Protein AF-A0A8S3JYE4-F1 (afdb_monomer)

Nearest PDB structures (foldse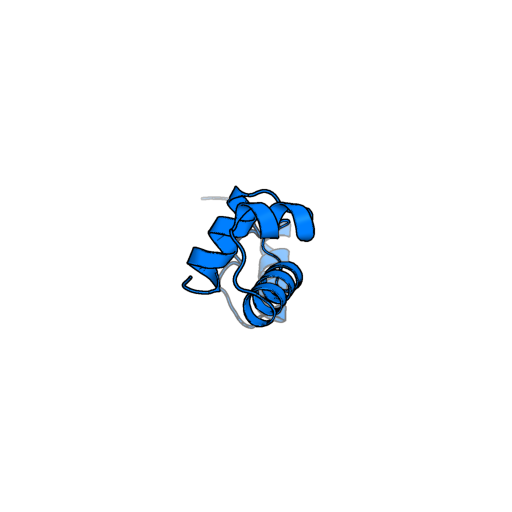ek):
  5yi3-assembly1_A  TM=5.230E-01  e=6.812E-01  Lactococcus lactis subsp. lactis Il1403
  2llk-assembly1_A  TM=7.142E-01  e=2.809E+00  Homo sapiens
  5yi2-assembly2_E  TM=4.299E-01  e=5.324E-01  Lactococcus lactis subsp. lactis Il1403

Mean predicted aligned error: 8.94 Å

Organism: NCBI:txid392030

Secondary structure (DSSP, 8-state):
-----HHHHHHHHHHHHHHS--SPPPPP-S--SSS-HHHHHHHHHHHHH----HHHHHHHTT--HHHHHHIIIIIS--

Radius of gyration: 20.4 Å; Cα contacts (8 Å, |Δi|>4): 49; chains: 1; bounding box: 37×27×50 Å

Foldseek 3Di:
DDDDDPVNVVVQVVVCVVPVDSDDDDDDDDDDDLDDPVNLVLLVVVCVVDPDDLVVSCVVSVHDSVSSVCSCVVVVVD

Sequence (78 aa):
NGILSLATVKRWCGMIDETGSINLRYSPGRPRTARTKGAINKVKKKLQENKVSSRKLALELDISRTSAQRILRDDLGC

Structure (mmCIF, N/CA/C/O backbone):
data_AF-A0A8S3JYE4-F1
#
_entry.id   AF-A0A8S3JYE4-F1
#
loop_
_atom_site.group_PDB
_atom_site.id
_atom_site.type_symbol
_atom_site.label_atom_id
_atom_site.label_alt_id
_atom_site.label_comp_id
_atom_site.label_asym_id
_atom_site.label_entity_id
_atom_site.label_seq_id
_atom_site.pdbx_PDB_ins_code
_atom_site.Cartn_x
_atom_site.Cartn_y
_atom_site.Cartn_z
_atom_site.occupancy
_atom_site.B_iso_or_equiv
_atom_site.auth_seq_id
_atom_site.auth_comp_id
_atom_site.auth_asym_id
_atom_site.auth_atom_id
_atom_site.pdbx_PDB_model_num
ATOM 1 N N . ASN A 1 1 ? 17.716 22.102 -30.645 1.00 47.44 1 ASN A N 1
ATOM 2 C CA . ASN A 1 1 ? 17.902 20.751 -31.220 1.00 47.44 1 ASN A CA 1
ATOM 3 C C . ASN A 1 1 ? 18.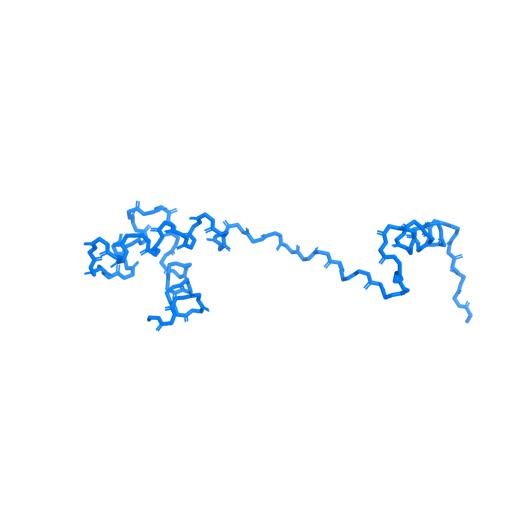521 19.841 -30.175 1.00 47.44 1 ASN A C 1
ATOM 5 O O . ASN A 1 1 ? 19.735 19.817 -30.035 1.00 47.44 1 ASN A O 1
ATOM 9 N N . GLY A 1 2 ? 17.689 19.191 -29.358 1.00 64.50 2 GLY A N 1
ATOM 10 C CA . GLY A 1 2 ? 18.168 18.281 -28.316 1.00 64.50 2 GLY A CA 1
ATOM 11 C C . GLY A 1 2 ? 18.594 16.957 -28.937 1.00 64.50 2 GLY A C 1
ATOM 12 O O . GLY A 1 2 ? 17.787 16.303 -29.592 1.00 64.50 2 GLY A O 1
ATOM 13 N N . ILE A 1 3 ? 19.856 16.576 -28.756 1.00 81.56 3 ILE A N 1
ATOM 14 C CA . ILE A 1 3 ? 20.353 15.264 -29.171 1.00 81.56 3 ILE A CA 1
ATOM 15 C C . ILE A 1 3 ? 19.735 14.225 -28.228 1.00 81.56 3 ILE A C 1
ATOM 17 O O . ILE A 1 3 ? 19.995 14.234 -27.025 1.00 81.56 3 ILE A O 1
ATOM 21 N N . LEU A 1 4 ? 18.890 13.345 -28.765 1.00 84.56 4 LEU A N 1
ATOM 22 C CA . LEU A 1 4 ? 18.383 12.187 -28.032 1.00 84.56 4 LEU A CA 1
ATOM 23 C C . LEU A 1 4 ? 19.462 11.103 -28.016 1.00 84.56 4 LEU A C 1
ATOM 25 O O . LEU A 1 4 ? 20.033 10.768 -29.052 1.00 84.56 4 LEU A O 1
ATOM 29 N N . SER A 1 5 ? 19.747 10.541 -26.842 1.00 91.88 5 SER A N 1
ATOM 30 C CA . SER A 1 5 ? 20.700 9.436 -26.741 1.00 91.88 5 SER A CA 1
ATOM 31 C C . SER A 1 5 ? 20.098 8.142 -27.301 1.00 91.88 5 SER A C 1
ATOM 33 O O . SER A 1 5 ? 18.894 7.897 -27.187 1.00 91.88 5 SER A O 1
ATOM 35 N N . LEU A 1 6 ? 20.948 7.260 -27.838 1.00 92.19 6 LEU A N 1
ATOM 36 C CA . LE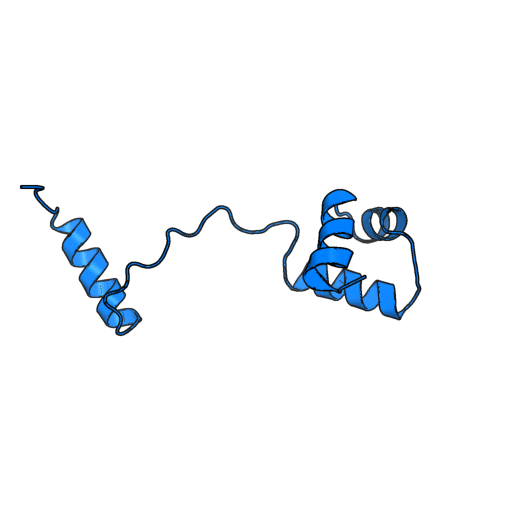U A 1 6 ? 20.537 5.920 -28.281 1.00 92.19 6 LEU A CA 1
ATOM 37 C C . LEU A 1 6 ? 19.855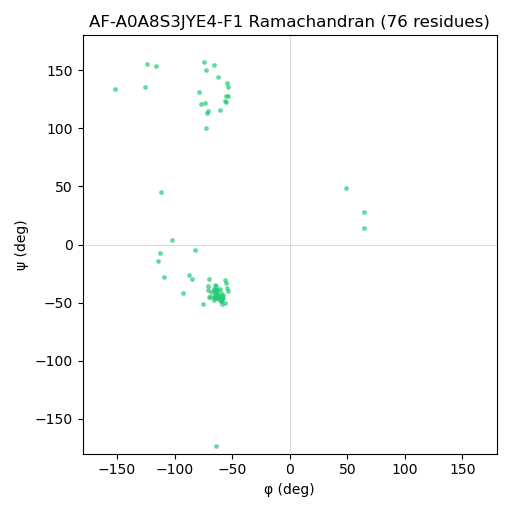 5.126 -27.151 1.00 92.19 6 LEU A C 1
ATOM 39 O O . LEU A 1 6 ? 18.938 4.348 -27.401 1.00 92.19 6 LEU A O 1
ATOM 43 N N . ALA A 1 7 ? 20.272 5.345 -25.900 1.00 90.12 7 ALA A N 1
ATOM 44 C CA . ALA A 1 7 ? 19.660 4.729 -24.725 1.00 90.12 7 ALA A CA 1
ATOM 45 C C . ALA A 1 7 ? 18.204 5.181 -24.522 1.00 90.12 7 ALA A C 1
ATOM 47 O O . ALA A 1 7 ? 17.343 4.353 -24.223 1.00 90.12 7 ALA A O 1
ATOM 48 N N . THR A 1 8 ? 17.911 6.468 -24.732 1.00 88.75 8 THR A N 1
ATOM 49 C CA . THR A 1 8 ? 16.541 6.994 -24.673 1.00 88.75 8 THR A CA 1
ATOM 50 C C . THR A 1 8 ? 15.669 6.369 -25.758 1.00 88.75 8 THR A C 1
ATOM 52 O O . THR A 1 8 ? 14.574 5.904 -25.450 1.00 88.75 8 THR A O 1
ATOM 55 N N . VAL A 1 9 ? 16.180 6.273 -26.991 1.00 91.19 9 VAL A N 1
ATOM 56 C CA . VAL A 1 9 ? 15.461 5.646 -28.115 1.00 91.19 9 VAL A CA 1
ATOM 57 C C . VAL A 1 9 ? 15.139 4.180 -27.811 1.00 91.19 9 VAL A C 1
ATOM 59 O O . VAL A 1 9 ? 13.983 3.777 -27.899 1.00 91.19 9 VAL A O 1
ATOM 62 N N . LYS A 1 10 ? 16.124 3.397 -27.350 1.00 93.12 10 LYS A N 1
ATOM 63 C CA . LYS A 1 10 ? 15.921 1.985 -26.977 1.00 93.12 10 LYS A CA 1
ATOM 64 C C . LYS A 1 10 ? 14.889 1.814 -25.861 1.00 93.12 10 LYS A C 1
ATOM 66 O O . LYS A 1 10 ? 14.054 0.917 -25.933 1.00 93.12 10 LYS A O 1
ATOM 71 N N . ARG A 1 11 ? 14.919 2.683 -24.845 1.00 88.06 11 ARG A N 1
ATOM 72 C CA . ARG A 1 11 ? 13.947 2.661 -23.743 1.00 88.06 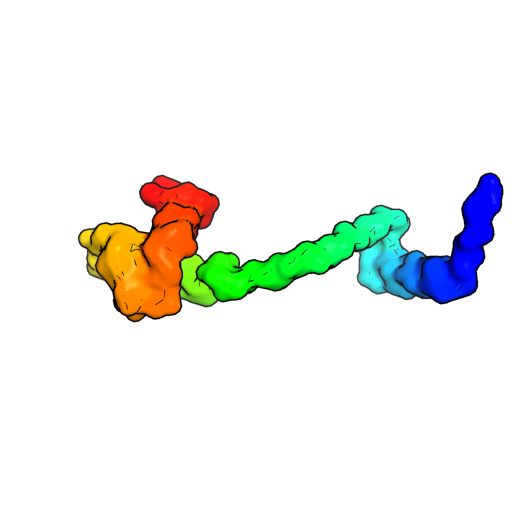11 ARG A CA 1
ATOM 73 C C . ARG A 1 11 ? 12.525 2.942 -24.231 1.00 88.06 11 ARG A C 1
ATOM 75 O O . ARG A 1 11 ? 11.588 2.338 -23.720 1.00 88.06 11 ARG A O 1
ATOM 82 N N . TRP A 1 12 ? 12.356 3.859 -25.183 1.00 90.25 12 TRP A N 1
ATOM 83 C CA . TRP A 1 12 ? 11.046 4.164 -25.757 1.00 90.25 12 TRP A CA 1
ATOM 84 C C . TRP A 1 12 ? 10.518 3.016 -26.612 1.00 90.25 12 TRP A C 1
ATOM 86 O O . TRP A 1 12 ? 9.377 2.624 -26.402 1.00 90.25 12 TRP A O 1
ATOM 96 N N . CYS A 1 13 ? 11.344 2.427 -27.485 1.00 92.44 13 CYS A N 1
ATOM 97 C CA . CYS A 1 13 ? 10.953 1.245 -28.261 1.00 92.44 13 CYS A CA 1
ATOM 98 C C . CYS A 1 13 ? 10.494 0.101 -27.348 1.00 92.44 13 CYS A C 1
ATOM 100 O O . CYS A 1 13 ? 9.376 -0.371 -27.500 1.00 92.44 13 CYS A O 1
ATOM 102 N N . GLY A 1 14 ? 11.281 -0.254 -26.324 1.00 91.12 14 GLY A N 1
ATOM 103 C CA . GLY A 1 14 ? 10.891 -1.317 -25.390 1.00 91.12 14 GLY A CA 1
ATOM 104 C C . GLY A 1 14 ? 9.589 -1.019 -24.638 1.00 91.12 14 GLY A C 1
ATOM 105 O O . GLY A 1 14 ? 8.757 -1.899 -24.458 1.00 91.12 14 GLY A O 1
ATOM 106 N N . MET A 1 15 ? 9.357 0.237 -24.244 1.00 90.06 15 MET A N 1
ATOM 107 C CA . MET A 1 15 ? 8.094 0.627 -23.608 1.00 90.06 15 MET A CA 1
ATOM 108 C C . MET A 1 15 ? 6.897 0.492 -24.561 1.00 90.06 15 MET A C 1
ATOM 110 O O . MET A 1 15 ? 5.831 0.047 -24.131 1.00 90.06 15 MET A O 1
ATOM 114 N N . ILE A 1 16 ? 7.064 0.889 -25.825 1.00 92.25 16 ILE A N 1
ATOM 115 C CA . ILE A 1 16 ? 6.027 0.777 -26.854 1.00 92.25 16 ILE A CA 1
ATOM 116 C C . ILE A 1 16 ? 5.727 -0.698 -27.115 1.00 92.25 16 ILE A C 1
ATOM 118 O O . ILE A 1 16 ? 4.558 -1.065 -27.109 1.00 92.25 16 ILE A O 1
ATOM 122 N N . ASP A 1 17 ? 6.747 -1.546 -27.239 1.00 93.19 17 ASP A N 1
ATOM 123 C CA . ASP A 1 17 ? 6.569 -2.985 -27.454 1.00 93.19 17 ASP A CA 1
ATOM 124 C C . ASP A 1 17 ? 5.850 -3.655 -26.268 1.00 93.19 17 ASP A C 1
ATOM 126 O O . ASP A 1 17 ? 4.968 -4.488 -26.460 1.00 93.19 17 ASP A O 1
ATOM 130 N N . GLU A 1 18 ? 6.164 -3.255 -25.030 1.00 90.00 18 GLU A N 1
ATOM 131 C CA . GLU A 1 18 ? 5.512 -3.781 -23.822 1.00 90.00 18 GLU A CA 1
ATOM 132 C C . GLU A 1 18 ? 4.059 -3.318 -23.642 1.00 90.00 18 GLU A C 1
ATOM 134 O O . GLU A 1 18 ? 3.250 -4.037 -23.055 1.00 90.00 18 GLU A O 1
ATOM 139 N N . THR A 1 19 ? 3.738 -2.076 -24.020 1.00 88.50 19 THR A N 1
ATOM 140 C CA . THR A 1 19 ? 2.456 -1.432 -23.657 1.00 88.50 19 THR A CA 1
ATOM 141 C C . THR A 1 19 ? 1.534 -1.137 -24.829 1.00 88.50 19 THR A C 1
ATOM 143 O O . THR A 1 19 ? 0.375 -0.795 -24.602 1.00 88.50 19 THR A O 1
ATOM 146 N N . GLY A 1 20 ? 2.039 -1.199 -26.061 1.00 90.00 20 GLY A N 1
ATOM 147 C CA . GLY A 1 20 ? 1.357 -0.719 -27.263 1.00 90.00 20 GLY A CA 1
ATOM 148 C C . GLY A 1 20 ? 1.121 0.796 -27.286 1.00 90.00 20 GLY A C 1
ATOM 149 O O . GLY A 1 20 ? 0.303 1.271 -28.068 1.00 90.00 20 GLY A O 1
ATOM 150 N N .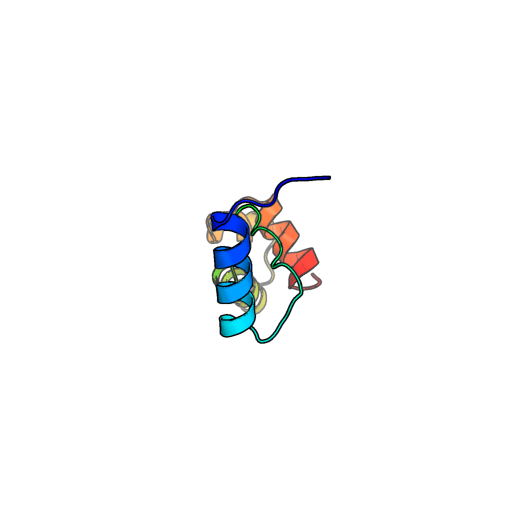 SER A 1 21 ? 1.778 1.568 -26.413 1.00 86.75 21 SER A N 1
ATOM 151 C CA . SER A 1 21 ? 1.489 2.989 -26.197 1.00 86.75 21 SER A CA 1
ATOM 152 C C . SER A 1 21 ? 2.736 3.850 -26.354 1.00 86.75 21 SER A C 1
ATOM 154 O O . SER A 1 21 ? 3.790 3.551 -25.801 1.00 86.75 21 SER A O 1
ATOM 156 N N . ILE A 1 22 ? 2.589 4.976 -27.057 1.00 88.00 22 ILE A N 1
ATOM 157 C CA . ILE A 1 22 ? 3.623 6.019 -27.180 1.00 88.00 22 ILE A CA 1
ATOM 158 C C . ILE A 1 22 ? 3.642 6.981 -25.984 1.00 88.00 22 ILE A C 1
ATOM 160 O O . ILE A 1 22 ? 4.490 7.870 -25.904 1.00 88.00 22 ILE A O 1
ATOM 164 N N . ASN A 1 23 ? 2.696 6.831 -25.053 1.00 86.00 23 ASN A N 1
ATOM 165 C CA . ASN A 1 23 ? 2.646 7.662 -23.862 1.00 86.00 23 ASN A CA 1
ATOM 166 C C . ASN A 1 23 ? 3.765 7.253 -22.907 1.00 86.00 23 ASN A C 1
ATOM 168 O O . ASN A 1 23 ? 3.801 6.116 -22.434 1.00 86.00 23 ASN A O 1
ATOM 172 N N . LEU A 1 24 ? 4.642 8.202 -22.575 1.00 75.50 24 LEU A N 1
ATOM 173 C CA . LEU A 1 24 ? 5.690 7.980 -21.587 1.00 75.50 24 LEU A CA 1
ATOM 174 C C . LEU A 1 24 ? 5.062 7.521 -20.265 1.00 75.50 24 LEU A C 1
ATOM 176 O O . LEU A 1 24 ? 4.236 8.227 -19.681 1.00 75.50 24 LEU A O 1
ATOM 180 N N . ARG A 1 25 ? 5.479 6.353 -19.757 1.00 72.94 25 ARG A N 1
ATOM 181 C CA . ARG A 1 25 ? 5.147 5.954 -18.382 1.00 72.94 25 ARG A CA 1
ATOM 182 C C . ARG A 1 25 ? 5.628 7.053 -17.430 1.00 72.94 25 ARG A C 1
ATOM 184 O O . ARG A 1 25 ? 6.801 7.431 -17.463 1.00 72.94 25 ARG A O 1
ATOM 191 N N . TYR A 1 26 ? 4.735 7.531 -16.562 1.00 76.69 26 TYR A N 1
ATOM 192 C CA . TYR A 1 26 ? 5.126 8.394 -15.450 1.00 76.69 26 TYR A CA 1
ATOM 193 C C . TYR A 1 26 ? 6.237 7.715 -14.651 1.00 76.69 26 TYR A C 1
ATOM 195 O O . TYR A 1 26 ? 6.145 6.522 -14.346 1.00 76.69 26 TYR A O 1
ATOM 203 N N . SER A 1 27 ? 7.276 8.473 -14.296 1.00 76.69 27 SER A N 1
ATOM 204 C CA . SER A 1 27 ? 8.289 7.977 -13.368 1.00 76.69 27 SER A CA 1
ATOM 205 C C . SER A 1 27 ? 7.586 7.522 -12.089 1.00 76.69 27 SER A C 1
ATOM 207 O O . SER A 1 27 ? 6.865 8.328 -11.489 1.00 76.69 27 SER A O 1
ATOM 209 N N . PRO A 1 28 ? 7.746 6.252 -11.671 1.00 72.69 28 PRO A N 1
ATOM 210 C CA . PRO A 1 28 ? 7.142 5.796 -10.437 1.00 72.69 28 PRO A CA 1
ATOM 211 C C . PRO A 1 28 ? 7.722 6.646 -9.308 1.00 72.69 28 PRO A C 1
ATOM 213 O O . PRO A 1 28 ? 8.930 6.658 -9.073 1.00 72.69 28 PRO A O 1
ATOM 216 N N . GLY A 1 29 ? 6.857 7.420 -8.654 1.00 81.62 29 GLY A N 1
ATOM 217 C CA . GLY A 1 29 ? 7.230 8.163 -7.458 1.00 81.62 29 GLY A CA 1
ATOM 218 C C . GLY A 1 29 ? 7.603 7.217 -6.313 1.00 81.62 29 GLY A C 1
ATOM 219 O O . GLY A 1 29 ? 7.642 5.995 -6.464 1.00 81.62 29 GLY A O 1
ATOM 220 N N . ARG A 1 30 ? 7.834 7.776 -5.121 1.00 81.69 30 ARG A N 1
ATOM 221 C CA . ARG A 1 30 ? 8.150 6.972 -3.933 1.00 81.69 30 ARG A CA 1
ATOM 222 C C . ARG A 1 30 ? 7.072 5.893 -3.699 1.00 81.69 30 ARG A C 1
ATOM 224 O O . ARG A 1 30 ? 5.892 6.247 -3.604 1.00 81.69 30 ARG A O 1
ATOM 231 N N . PRO A 1 31 ? 7.451 4.608 -3.548 1.00 77.94 31 PRO A N 1
ATOM 232 C CA . PRO A 1 31 ? 6.504 3.545 -3.239 1.00 77.94 31 PRO A CA 1
ATOM 233 C C . PRO A 1 31 ? 5.680 3.862 -1.986 1.00 77.94 31 PRO A C 1
ATOM 235 O O . PRO A 1 31 ? 6.198 4.362 -0.984 1.00 77.94 31 PRO A O 1
ATOM 238 N N . ARG A 1 32 ? 4.379 3.561 -2.030 1.00 76.44 32 ARG A N 1
ATOM 239 C CA . ARG A 1 32 ? 3.492 3.719 -0.871 1.00 76.44 32 ARG A CA 1
ATOM 240 C C . ARG A 1 32 ? 3.809 2.635 0.159 1.00 76.44 32 ARG A C 1
ATOM 242 O O . ARG A 1 32 ? 3.531 1.469 -0.087 1.00 76.44 32 ARG A O 1
ATOM 249 N N . THR A 1 33 ? 4.333 3.023 1.318 1.00 78.62 33 THR A N 1
ATOM 250 C CA . THR A 1 33 ? 4.677 2.084 2.403 1.00 78.62 33 THR A CA 1
ATOM 251 C C . THR A 1 33 ? 3.546 1.905 3.414 1.00 78.62 33 THR A C 1
ATOM 253 O O . THR A 1 33 ? 3.238 0.786 3.801 1.00 78.62 33 THR A O 1
ATOM 256 N N . ALA A 1 34 ? 2.875 2.992 3.803 1.00 74.38 34 ALA A N 1
ATOM 257 C CA . ALA A 1 34 ? 1.833 2.947 4.835 1.00 74.38 34 ALA A CA 1
ATOM 258 C C . ALA A 1 34 ? 0.429 2.617 4.297 1.00 74.38 34 ALA A C 1
ATOM 260 O O . ALA A 1 34 ? -0.412 2.098 5.022 1.00 74.38 34 ALA A O 1
ATOM 261 N N . ARG A 1 35 ? 0.158 2.922 3.022 1.00 85.38 35 ARG A N 1
ATOM 262 C CA . ARG A 1 35 ? -1.178 2.822 2.406 1.00 85.38 35 ARG A CA 1
ATOM 263 C C . ARG A 1 35 ? -1.245 1.709 1.364 1.00 85.38 35 ARG A C 1
ATOM 265 O O . ARG A 1 35 ? -1.663 1.912 0.227 1.00 85.38 35 ARG A O 1
ATOM 272 N N . THR A 1 36 ? -0.706 0.552 1.721 1.00 89.38 36 THR A N 1
ATOM 273 C CA . THR A 1 36 ? -0.770 -0.641 0.875 1.00 89.38 36 THR A CA 1
ATOM 274 C C . THR A 1 36 ? -2.181 -1.231 0.917 1.00 89.38 36 THR A C 1
ATOM 276 O O . THR A 1 36 ? -2.912 -1.040 1.891 1.00 89.38 36 THR A O 1
ATOM 279 N N . LYS A 1 37 ? -2.567 -2.003 -0.109 1.00 88.38 37 LYS A N 1
ATOM 280 C CA . LYS A 1 37 ? -3.863 -2.714 -0.124 1.00 88.38 37 LYS A CA 1
ATOM 281 C C . LYS A 1 37 ? -4.051 -3.590 1.123 1.00 88.38 37 LYS A C 1
ATOM 283 O O . LYS A 1 37 ? -5.140 -3.643 1.682 1.00 88.38 37 LYS A O 1
ATOM 288 N N . GLY A 1 38 ? -2.976 -4.228 1.591 1.00 89.38 38 GLY A N 1
ATOM 289 C CA . GLY A 1 38 ? -2.989 -5.028 2.817 1.00 89.38 38 GLY A CA 1
ATOM 290 C C . GLY A 1 38 ? -3.311 -4.205 4.067 1.00 89.38 38 GLY A C 1
ATOM 291 O O . GLY A 1 38 ? -4.143 -4.625 4.867 1.00 89.38 38 GLY A O 1
ATOM 292 N N . ALA A 1 39 ? -2.710 -3.020 4.216 1.00 88.25 39 ALA A N 1
ATOM 293 C CA . ALA A 1 39 ? -2.997 -2.125 5.338 1.00 88.25 39 ALA A CA 1
ATOM 294 C C . ALA A 1 39 ? -4.455 -1.637 5.319 1.00 88.25 39 ALA A C 1
ATOM 296 O O . ALA A 1 39 ? -5.136 -1.713 6.339 1.00 88.25 39 ALA A O 1
ATOM 297 N N . ILE A 1 40 ? -4.961 -1.225 4.150 1.00 91.81 40 ILE A N 1
ATOM 298 C CA . ILE A 1 40 ? -6.359 -0.796 3.981 1.00 91.81 40 ILE A CA 1
ATOM 299 C C . ILE A 1 40 ? -7.318 -1.926 4.373 1.00 91.81 40 ILE A C 1
ATOM 301 O O . ILE A 1 40 ? -8.244 -1.710 5.153 1.00 91.81 40 ILE A O 1
ATOM 305 N N . ASN A 1 41 ? -7.065 -3.150 3.904 1.00 92.50 41 ASN A N 1
ATOM 306 C CA . ASN A 1 41 ? -7.903 -4.305 4.222 1.00 92.50 41 ASN A CA 1
ATOM 307 C C . ASN A 1 41 ? -7.883 -4.658 5.715 1.00 92.50 41 ASN A C 1
ATOM 309 O O . ASN A 1 41 ? -8.931 -4.984 6.270 1.00 92.50 41 ASN A O 1
ATOM 313 N N . LYS A 1 42 ? -6.725 -4.560 6.383 1.00 91.12 42 LYS A N 1
ATOM 314 C CA . LYS A 1 42 ? -6.628 -4.766 7.837 1.00 91.12 42 LYS A CA 1
ATOM 315 C C . LYS A 1 42 ? -7.445 -3.729 8.608 1.00 91.12 42 LYS A C 1
ATOM 317 O O . LYS A 1 42 ? -8.228 -4.110 9.474 1.00 91.12 42 LYS A O 1
ATOM 322 N N . VAL A 1 43 ? -7.316 -2.444 8.258 1.00 90.31 43 VAL A N 1
ATOM 323 C CA . VAL A 1 43 ? -8.108 -1.360 8.869 1.00 90.31 43 VAL A CA 1
ATOM 324 C C . VAL A 1 43 ? -9.602 -1.592 8.637 1.00 90.31 43 VAL A C 1
ATOM 326 O O . VAL A 1 43 ? -10.382 -1.533 9.585 1.00 90.31 43 VAL A O 1
ATOM 329 N N . LYS A 1 44 ? -10.001 -1.927 7.403 1.00 91.31 44 LYS A N 1
ATOM 330 C CA . LYS A 1 44 ? -11.397 -2.207 7.043 1.00 91.31 44 LYS A CA 1
ATOM 331 C C . LYS A 1 44 ? -11.975 -3.367 7.849 1.00 91.31 44 LYS A C 1
ATOM 333 O O . LYS A 1 44 ? -13.050 -3.225 8.422 1.00 91.31 44 LYS A O 1
ATOM 338 N N . LYS A 1 45 ? -11.256 -4.493 7.922 1.00 91.75 45 LYS A N 1
ATOM 339 C CA . LYS A 1 45 ? -11.678 -5.664 8.701 1.00 91.75 45 LYS A CA 1
ATOM 340 C C . LYS A 1 45 ? -11.857 -5.297 10.172 1.00 91.75 45 LYS A C 1
ATOM 342 O O . LYS A 1 45 ? -12.873 -5.636 10.768 1.00 91.75 45 LYS A O 1
ATOM 347 N N . LYS A 1 46 ? -10.912 -4.546 10.741 1.00 89.38 46 LYS A N 1
ATOM 348 C CA . LYS A 1 46 ? -10.984 -4.163 12.151 1.00 89.38 46 LYS A CA 1
ATOM 349 C C . LYS A 1 46 ? -12.161 -3.240 12.449 1.00 89.38 46 LYS A C 1
ATOM 351 O O . LYS A 1 46 ? -12.829 -3.425 13.459 1.00 89.38 46 LYS A O 1
ATOM 356 N N . LEU A 1 47 ? -12.446 -2.304 11.544 1.00 88.38 47 LEU A N 1
ATOM 357 C CA . LEU A 1 47 ? -13.597 -1.409 11.641 1.00 88.38 47 LEU A CA 1
ATOM 358 C C . LEU A 1 47 ? -14.937 -2.160 11.549 1.00 88.38 47 LEU A C 1
ATOM 360 O O . LEU A 1 47 ? -15.897 -1.766 12.207 1.00 88.38 47 LEU A O 1
ATOM 364 N N . GLN A 1 48 ? -14.998 -3.233 10.752 1.00 88.31 48 GLN A N 1
ATOM 365 C CA . GLN A 1 48 ? -16.169 -4.114 10.664 1.00 88.31 48 GLN A CA 1
ATOM 366 C C . GLN A 1 48 ? -16.362 -4.957 11.928 1.00 88.31 48 GLN A C 1
ATOM 368 O O . GLN A 1 48 ? -17.496 -5.139 12.355 1.00 88.31 48 GLN A O 1
ATOM 373 N N . GLU A 1 49 ? -15.275 -5.452 12.528 1.00 89.06 49 GLU A N 1
ATOM 374 C CA . GLU A 1 49 ? -15.329 -6.191 13.795 1.00 89.06 49 GLU A CA 1
ATOM 375 C C . GLU A 1 49 ? -15.793 -5.293 14.944 1.00 89.06 49 GLU A C 1
ATOM 377 O O . GLU A 1 49 ? -16.654 -5.689 15.720 1.00 89.06 49 GLU A O 1
ATOM 382 N N . ASN A 1 50 ? -15.209 -4.096 15.068 1.00 85.12 50 ASN A N 1
ATOM 383 C CA . ASN A 1 50 ? -15.513 -3.151 16.136 1.00 85.12 50 ASN A CA 1
ATOM 384 C C . ASN A 1 50 ? -15.271 -1.707 15.682 1.00 85.12 50 ASN A C 1
ATOM 386 O O . ASN A 1 50 ? -14.198 -1.363 15.180 1.00 85.12 50 ASN A O 1
ATOM 390 N N . LYS A 1 51 ? -16.225 -0.810 15.961 1.00 80.69 51 LYS A N 1
ATOM 391 C CA . LYS A 1 51 ? -16.023 0.630 15.753 1.00 80.69 51 LYS A CA 1
ATOM 392 C C . LYS A 1 51 ? -15.067 1.179 16.812 1.00 80.69 51 LYS A C 1
ATOM 394 O O . LYS A 1 51 ? -15.456 1.443 17.946 1.00 80.69 51 LYS A O 1
ATOM 399 N N . VAL A 1 52 ? -13.805 1.347 16.434 1.00 85.50 52 VAL A N 1
ATOM 400 C CA . VAL A 1 52 ? -12.739 1.878 17.292 1.00 85.50 52 VAL A CA 1
ATOM 401 C C . VAL A 1 52 ? -12.192 3.199 16.755 1.00 85.50 52 VAL A C 1
ATOM 403 O O . VAL A 1 52 ? -12.244 3.483 15.560 1.00 85.50 52 VAL A O 1
ATOM 406 N N . SER A 1 53 ? -11.648 4.027 17.650 1.00 85.69 53 SER A N 1
ATOM 407 C CA . SER A 1 53 ? -11.039 5.301 17.261 1.00 85.69 53 SER A CA 1
ATOM 408 C C . SER A 1 53 ? -9.781 5.096 16.407 1.00 85.69 53 SER A C 1
ATOM 410 O O . SER A 1 53 ? -9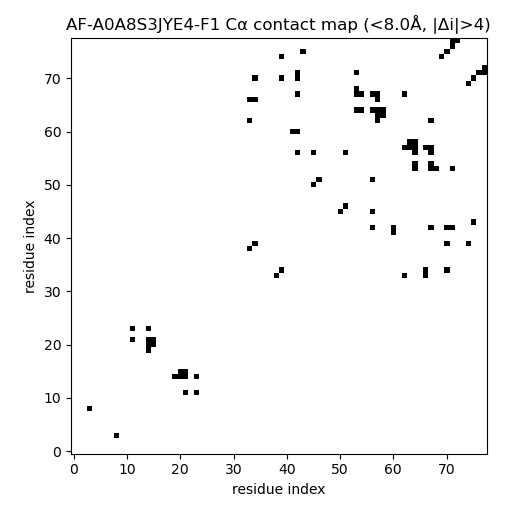.060 4.106 16.551 1.00 85.69 53 SER A O 1
ATOM 412 N N . SER A 1 54 ? -9.449 6.089 15.577 1.00 84.56 54 SER A N 1
ATOM 413 C CA . SER A 1 54 ? -8.236 6.078 14.743 1.00 84.56 54 SER A CA 1
ATOM 414 C C . SER A 1 54 ? -6.944 5.895 15.544 1.00 84.56 54 SER A C 1
ATOM 416 O O . SER A 1 54 ? -5.994 5.293 15.052 1.00 84.56 54 SER A O 1
ATOM 418 N N . ARG A 1 55 ? -6.904 6.376 16.796 1.00 88.50 55 ARG A N 1
ATOM 419 C CA . ARG A 1 55 ? -5.771 6.158 17.707 1.00 88.50 55 ARG A CA 1
ATOM 420 C C . ARG A 1 55 ? -5.631 4.680 18.075 1.00 88.50 55 ARG A C 1
ATOM 422 O O . ARG A 1 55 ? -4.520 4.167 18.058 1.00 88.50 55 ARG A O 1
ATOM 429 N N . LYS A 1 56 ? -6.738 4.008 18.396 1.00 89.44 56 LYS A N 1
ATOM 430 C CA . LYS A 1 56 ? -6.722 2.591 18.767 1.00 89.44 56 LYS A CA 1
ATOM 431 C C . LYS A 1 56 ? -6.365 1.707 17.568 1.00 89.44 56 LYS A C 1
ATOM 433 O O . LYS A 1 56 ? -5.508 0.847 17.701 1.00 89.44 56 LYS A O 1
ATOM 438 N N . LEU A 1 57 ? -6.904 2.014 16.384 1.00 89.75 57 LEU A N 1
ATOM 439 C CA . LEU A 1 57 ? -6.521 1.347 15.129 1.00 89.75 57 LEU A CA 1
ATOM 440 C C . LEU A 1 57 ? -5.029 1.480 14.822 1.00 89.75 57 LEU A C 1
ATOM 442 O O . LEU A 1 57 ? -4.399 0.514 14.413 1.00 89.75 57 LEU A O 1
ATOM 446 N N . ALA A 1 58 ? -4.473 2.676 15.013 1.00 90.75 58 ALA A N 1
ATOM 447 C CA . ALA A 1 58 ? -3.059 2.936 14.780 1.00 90.75 58 ALA A CA 1
ATOM 448 C C . ALA A 1 58 ? -2.158 2.082 15.683 1.00 90.75 58 ALA A C 1
ATOM 450 O O . ALA A 1 58 ? -1.204 1.485 15.196 1.00 90.75 58 ALA A O 1
ATOM 451 N N . LEU A 1 59 ? -2.502 1.983 16.972 1.00 91.50 59 LEU A N 1
ATOM 452 C CA . LEU A 1 59 ? -1.776 1.154 17.936 1.00 91.50 59 LEU A CA 1
ATOM 453 C C . LEU A 1 59 ? -1.896 -0.341 17.619 1.00 91.50 59 LEU A C 1
ATOM 455 O O . LEU A 1 59 ? -0.899 -1.048 17.629 1.00 91.50 59 LEU A O 1
ATOM 459 N N . GLU A 1 60 ? -3.1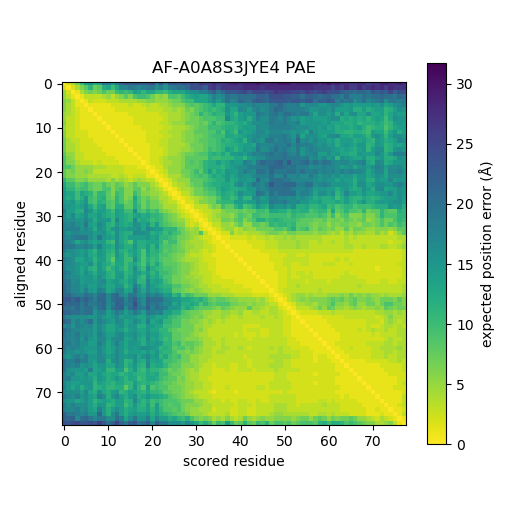03 -0.824 17.318 1.00 88.88 60 GLU A N 1
ATOM 460 C CA . GLU A 1 60 ? -3.343 -2.251 17.061 1.00 88.88 60 GLU A CA 1
ATOM 461 C C . GLU A 1 60 ? -2.725 -2.743 15.746 1.00 88.88 60 GLU A C 1
ATOM 463 O O . GLU A 1 60 ? -2.383 -3.918 15.624 1.00 88.88 60 GLU A O 1
ATOM 468 N N . LEU A 1 61 ? -2.607 -1.865 14.748 1.00 88.31 61 LEU A N 1
ATOM 469 C CA . LEU A 1 61 ? -2.099 -2.210 13.418 1.00 88.31 61 LEU A CA 1
ATOM 470 C C . LEU A 1 61 ? -0.649 -1.778 13.190 1.00 88.31 61 LEU A C 1
ATOM 472 O O . LEU A 1 61 ? -0.160 -1.944 12.074 1.00 88.31 61 LEU A O 1
ATOM 476 N N . ASP A 1 62 ? 0.004 -1.233 14.219 1.00 90.06 62 ASP A N 1
ATOM 477 C CA . ASP A 1 62 ? 1.369 -0.698 14.175 1.00 90.06 62 ASP A CA 1
ATOM 478 C C . ASP A 1 62 ? 1.596 0.258 12.987 1.00 90.06 62 ASP A C 1
ATOM 480 O O . ASP A 1 62 ? 2.528 0.146 12.191 1.00 90.06 62 ASP A O 1
ATOM 484 N N . ILE A 1 63 ? 0.669 1.205 12.818 1.00 90.12 63 ILE A N 1
ATOM 485 C CA . ILE A 1 63 ? 0.764 2.261 11.805 1.00 90.12 63 ILE A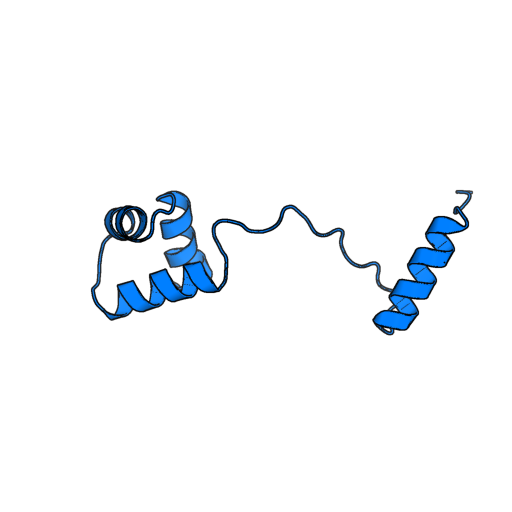 CA 1
ATOM 486 C C . ILE A 1 63 ? 0.665 3.630 12.459 1.00 90.12 63 ILE A C 1
ATOM 488 O O . ILE A 1 63 ? 0.048 3.808 13.507 1.00 90.12 63 ILE A O 1
ATOM 492 N N . SER A 1 64 ? 1.218 4.655 11.809 1.00 90.81 64 SER A N 1
ATOM 493 C CA . SER A 1 64 ? 1.067 6.013 12.328 1.00 90.81 64 SER A CA 1
ATOM 494 C C . SER A 1 64 ? -0.406 6.435 12.353 1.00 90.81 64 SER A C 1
ATOM 496 O O . SER A 1 64 ? -1.180 6.138 11.437 1.00 90.81 64 SER A O 1
ATOM 498 N N . ARG A 1 65 ? -0.791 7.213 13.371 1.00 91.44 65 ARG A N 1
ATOM 499 C CA . ARG A 1 65 ? -2.153 7.758 13.500 1.00 91.44 65 ARG A CA 1
ATOM 500 C C . ARG A 1 65 ? -2.597 8.527 12.255 1.00 91.44 65 ARG A C 1
ATOM 502 O O . ARG A 1 65 ? -3.738 8.394 11.826 1.00 91.44 65 ARG A O 1
ATOM 509 N N . THR A 1 66 ? -1.695 9.300 11.656 1.00 92.56 66 THR A N 1
ATOM 510 C CA . THR A 1 66 ? -1.945 10.031 10.405 1.00 92.56 66 THR A CA 1
ATOM 511 C C . THR A 1 66 ? -2.197 9.102 9.223 1.00 92.56 66 THR A C 1
ATOM 513 O O . THR A 1 66 ? -3.029 9.420 8.376 1.00 92.56 66 THR A O 1
ATOM 516 N N . SER A 1 67 ? -1.523 7.951 9.161 1.00 91.50 67 SER A N 1
ATOM 517 C CA . SER A 1 67 ? -1.780 6.940 8.131 1.00 91.50 67 SER A CA 1
ATOM 518 C C . SER A 1 67 ? -3.130 6.267 8.343 1.00 91.50 67 SER A C 1
ATOM 520 O O . SER A 1 67 ? -3.906 6.183 7.398 1.00 91.50 67 SER A O 1
ATOM 522 N N . ALA A 1 68 ? -3.454 5.879 9.581 1.00 91.88 68 ALA A N 1
ATOM 523 C CA . ALA A 1 68 ? -4.759 5.312 9.920 1.00 91.88 68 ALA A CA 1
ATOM 524 C C . ALA A 1 68 ? -5.902 6.281 9.573 1.00 91.88 68 ALA A C 1
ATOM 526 O O . ALA A 1 68 ? -6.870 5.895 8.929 1.00 91.88 68 ALA A O 1
ATOM 527 N N . GLN A 1 69 ? -5.763 7.560 9.932 1.00 92.69 69 GLN A N 1
ATOM 528 C CA . GLN A 1 69 ? -6.765 8.585 9.636 1.00 92.69 69 GLN A CA 1
ATOM 529 C C . GLN A 1 69 ? -6.919 8.844 8.132 1.00 92.69 69 GLN A C 1
ATOM 531 O O . GLN A 1 69 ? -8.036 9.030 7.659 1.00 92.69 69 GLN A O 1
ATOM 536 N N . ARG A 1 70 ? -5.818 8.829 7.371 1.00 91.62 70 ARG A N 1
ATOM 537 C CA . ARG A 1 70 ? -5.878 8.907 5.905 1.00 91.62 70 ARG A CA 1
ATOM 538 C C . ARG A 1 70 ? -6.592 7.708 5.300 1.00 91.62 70 ARG A C 1
ATOM 540 O O . ARG A 1 70 ? -7.404 7.916 4.418 1.00 91.62 70 ARG A O 1
ATOM 547 N N . ILE A 1 71 ? -6.322 6.495 5.783 1.00 92.56 71 ILE A N 1
ATOM 548 C CA . ILE A 1 71 ? -7.006 5.291 5.293 1.00 92.56 71 ILE A CA 1
ATOM 549 C C . ILE A 1 71 ? -8.511 5.382 5.554 1.00 92.56 71 ILE A C 1
ATOM 551 O O . ILE A 1 71 ? -9.306 5.118 4.660 1.00 92.56 71 ILE A O 1
ATOM 555 N N . LEU A 1 72 ? -8.908 5.794 6.759 1.00 91.56 72 LEU A N 1
ATOM 556 C CA . LEU A 1 72 ? -10.323 5.948 7.103 1.00 91.56 72 LEU A CA 1
ATOM 557 C C . LEU A 1 72 ? -11.023 6.945 6.171 1.00 91.56 72 LEU A C 1
ATOM 559 O O . LEU A 1 72 ? -12.016 6.592 5.542 1.00 91.56 72 LEU A O 1
ATOM 563 N N . ARG A 1 73 ? -10.450 8.139 6.007 1.00 92.44 73 ARG A N 1
ATOM 564 C CA . ARG A 1 73 ? -11.073 9.211 5.228 1.00 92.44 73 ARG A CA 1
ATOM 565 C C . ARG A 1 73 ? -10.980 8.995 3.718 1.00 92.44 73 ARG A C 1
ATOM 567 O O . ARG A 1 73 ? -11.982 9.109 3.023 1.00 92.44 73 ARG A O 1
ATOM 574 N N . ASP A 1 74 ? -9.777 8.734 3.211 1.00 92.25 74 ASP A N 1
ATOM 575 C CA . ASP A 1 74 ? -9.484 8.752 1.775 1.00 92.25 74 ASP A CA 1
ATOM 576 C C . ASP A 1 74 ? -9.823 7.405 1.102 1.00 92.25 74 ASP A C 1
ATOM 578 O O . ASP A 1 74 ? -10.141 7.393 -0.084 1.00 92.25 74 ASP A O 1
ATOM 582 N N . ASP A 1 75 ? -9.744 6.278 1.828 1.00 89.94 75 ASP A N 1
ATOM 583 C CA . ASP A 1 75 ? -9.956 4.935 1.262 1.00 89.94 75 ASP A CA 1
ATOM 584 C C . ASP A 1 75 ? -11.267 4.268 1.729 1.00 89.94 75 ASP A C 1
ATOM 586 O O . ASP A 1 75 ? -11.812 3.437 1.001 1.00 89.94 75 ASP A O 1
ATOM 590 N N . LEU A 1 76 ? -11.778 4.592 2.927 1.00 89.19 76 LEU A N 1
ATOM 591 C CA . LEU A 1 76 ? -12.980 3.961 3.502 1.00 89.19 76 LEU A CA 1
ATOM 592 C C . LEU A 1 76 ? -14.191 4.899 3.640 1.00 89.19 76 LEU A C 1
ATOM 594 O O . LEU A 1 76 ? -15.273 4.418 3.971 1.00 89.19 76 LEU A O 1
ATOM 598 N N . GLY A 1 77 ? -14.038 6.203 3.391 1.00 86.56 77 GLY A N 1
ATOM 599 C CA . GLY A 1 77 ? -15.126 7.186 3.488 1.00 86.56 77 GLY A CA 1
ATOM 600 C C . GLY A 1 77 ? -15.691 7.370 4.904 1.00 86.56 77 GLY A C 1
ATOM 601 O O . GLY A 1 77 ? -16.873 7.679 5.045 1.00 86.56 77 GLY A O 1
ATOM 602 N N . CYS A 1 78 ? -14.870 7.127 5.931 1.00 73.38 78 CYS A N 1
ATOM 603 C CA . CYS A 1 78 ? -15.231 7.163 7.352 1.00 73.38 78 CYS A CA 1
ATOM 604 C C . CYS A 1 78 ? -14.576 8.334 8.096 1.00 73.38 78 CYS A C 1
ATOM 606 O O . CYS A 1 78 ? -13.406 8.667 7.784 1.00 73.38 78 CYS A O 1
#

Solvent-accessible surface area (backbone atoms only — not comparable to full-atom values): 4879 Å² total; per-residue (Å²): 136,84,84,79,51,71,69,58,54,53,54,48,51,53,47,26,73,74,64,77,38,92,69,79,76,76,78,82,67,86,80,71,78,77,76,33,74,69,49,49,49,51,52,52,52,48,48,71,76,43,90,68,55,48,66,56,52,9,66,77,66,77,44,55,48,71,51,39,46,44,42,34,45,79,76,65,74,90

pLDDT: mean 86.68, std 7.47, range [47.44, 93.19]